Protein AF-A0A0K6HBE8-F1 (afdb_monomer_lite)

Foldseek 3Di:
DPPPVVVVCVVVVVCLVPPFQFEDEAPADCLVCLLSCQSLLVVDLFAAEEEQDDPVVLVSNVVSVRDNVRYHYYYDPDQVRQLVVLLVVLQVLRHQEYEGAHADDDPVSNVSSGVSRNVSRHRYYYYPCNPDPDDPD

Sequence (137 aa):
MRNEYFNVMNELGFDVWSATPALESNCQHIESLLPRLQALSMRTHQWITVIGARREVIEQLVAAGISRTRIRWVHGRNQDEREWATEQALLAGTSSIVLSWLGELSPRMQQRLKMASKVSQTHSFVLNDLPSPTPLH

Secondary structure (DSSP, 8-state):
--SHHHHHHHHHHHHHHH--S-EEEEE--STTTHHHHHHHHTS-SSEEEEES--HHHHHHHHHTT--GGGEEEE--SSHHHHHHHHHHHHHT--EEEEEEE-SSPPHHHHHHHHHHHHHHT-EEEEE--PPPS----

Radius of gyration: 15.5 Å; chains: 1; bounding box: 29×42×52 Å

pLDDT: mean 83.72, std 20.02, range [35.78, 98.44]

Structure (mmCIF, N/CA/C/O backbone):
data_AF-A0A0K6HBE8-F1
#
_entry.id   AF-A0A0K6HBE8-F1
#
loop_
_atom_site.group_PDB
_atom_site.id
_atom_site.type_symbol
_atom_site.label_atom_id
_atom_site.label_alt_id
_atom_site.label_comp_id
_atom_site.label_asym_id
_atom_site.label_entity_id
_atom_site.label_seq_id
_atom_site.pdbx_PDB_ins_code
_atom_site.Cartn_x
_atom_site.Cartn_y
_atom_site.Cartn_z
_atom_site.occupancy
_atom_site.B_iso_or_equiv
_atom_site.auth_seq_id
_atom_site.auth_comp_id
_atom_site.auth_asym_id
_atom_site.auth_atom_id
_atom_site.pdbx_PDB_model_num
ATOM 1 N N . MET A 1 1 ? 11.384 -2.169 37.784 1.00 43.75 1 MET A N 1
ATOM 2 C CA . MET A 1 1 ? 11.431 -2.561 36.356 1.00 43.75 1 MET A CA 1
ATOM 3 C C . MET A 1 1 ? 10.055 -2.387 35.691 1.00 43.75 1 MET A C 1
ATOM 5 O O . MET A 1 1 ? 9.449 -3.360 35.267 1.00 43.75 1 MET A O 1
ATOM 9 N N . ARG A 1 2 ? 9.511 -1.158 35.646 1.00 42.47 2 ARG A N 1
ATOM 10 C CA . ARG A 1 2 ? 8.209 -0.834 35.009 1.00 42.47 2 ARG A CA 1
ATOM 11 C C . ARG A 1 2 ? 8.235 0.453 34.164 1.00 42.47 2 ARG A C 1
ATOM 13 O O . ARG A 1 2 ? 7.190 0.873 33.691 1.00 42.47 2 ARG A O 1
ATOM 20 N N . ASN A 1 3 ? 9.409 1.055 33.955 1.00 39.06 3 ASN A N 1
ATOM 21 C CA . ASN A 1 3 ? 9.532 2.368 33.307 1.00 39.06 3 ASN A CA 1
ATOM 22 C C . ASN A 1 3 ? 10.134 2.344 31.895 1.00 39.06 3 ASN A C 1
ATOM 24 O O . ASN A 1 3 ? 10.126 3.373 31.234 1.00 39.06 3 ASN A O 1
ATOM 28 N N . GLU A 1 4 ? 10.621 1.202 31.404 1.00 37.72 4 GLU A N 1
ATOM 29 C CA . GLU A 1 4 ? 11.268 1.144 30.080 1.00 37.72 4 GLU A CA 1
ATOM 30 C C . GLU A 1 4 ? 10.276 0.843 28.945 1.00 37.72 4 GLU A C 1
ATOM 32 O O . GLU A 1 4 ? 10.448 1.330 27.833 1.00 37.72 4 GLU A O 1
ATOM 37 N N . TYR A 1 5 ? 9.162 0.160 29.234 1.00 39.84 5 TYR A N 1
ATOM 38 C CA . TYR A 1 5 ? 8.119 -0.126 28.237 1.00 39.84 5 TYR A CA 1
ATOM 39 C C . TYR A 1 5 ? 7.274 1.100 27.857 1.00 39.84 5 TYR A C 1
ATOM 41 O O . TYR A 1 5 ? 6.738 1.159 26.753 1.00 39.84 5 TYR A O 1
ATOM 49 N N . PHE A 1 6 ? 7.166 2.091 28.747 1.00 35.78 6 PHE A N 1
ATOM 50 C CA . PHE A 1 6 ? 6.404 3.314 28.477 1.00 35.78 6 PHE A CA 1
ATOM 51 C C . PHE A 1 6 ? 7.157 4.294 27.567 1.00 35.78 6 PHE A C 1
ATOM 53 O O . PHE A 1 6 ? 6.518 5.035 26.829 1.00 35.78 6 PHE A O 1
ATOM 60 N N . ASN A 1 7 ? 8.495 4.273 27.566 1.00 37.16 7 ASN A N 1
ATOM 6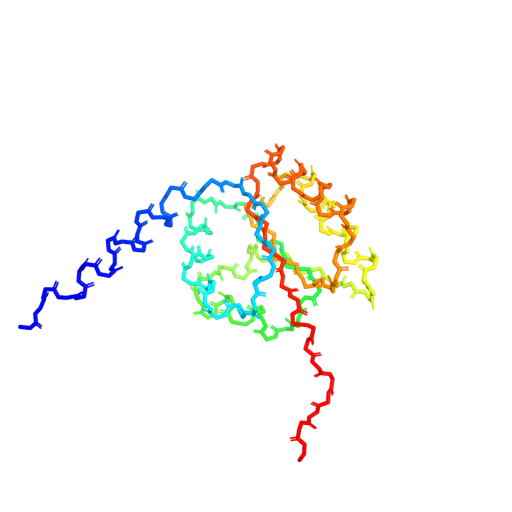1 C CA . ASN A 1 7 ? 9.292 5.187 26.740 1.00 37.16 7 ASN A CA 1
ATOM 62 C C . ASN A 1 7 ? 9.403 4.732 25.279 1.00 37.16 7 ASN A C 1
ATOM 64 O O . ASN A 1 7 ? 9.281 5.564 24.384 1.00 37.16 7 ASN A O 1
ATOM 68 N N . VAL A 1 8 ? 9.513 3.424 25.013 1.00 43.53 8 VAL A N 1
ATOM 69 C CA . VAL A 1 8 ? 9.531 2.902 23.629 1.00 43.53 8 VAL A CA 1
ATOM 70 C C . VAL A 1 8 ? 8.194 3.153 22.916 1.00 43.53 8 VAL A C 1
ATOM 72 O O . VAL A 1 8 ? 8.164 3.456 21.725 1.00 43.53 8 VAL A O 1
ATOM 75 N N . MET A 1 9 ? 7.081 3.112 23.656 1.00 39.00 9 MET A N 1
ATOM 76 C CA . MET A 1 9 ? 5.751 3.462 23.139 1.00 39.00 9 MET A CA 1
ATOM 77 C C . MET A 1 9 ? 5.574 4.964 22.879 1.00 39.00 9 MET A C 1
ATOM 79 O O . MET A 1 9 ? 4.688 5.339 22.115 1.00 39.00 9 MET A O 1
ATOM 83 N N . ASN A 1 10 ? 6.400 5.824 23.481 1.00 41.88 10 ASN A N 1
ATOM 84 C CA . ASN A 1 10 ? 6.276 7.273 23.341 1.00 41.88 10 ASN A CA 1
ATOM 85 C C . ASN A 1 10 ? 7.104 7.810 22.159 1.00 41.88 10 ASN A C 1
ATOM 87 O O . ASN A 1 10 ? 6.612 8.655 21.414 1.00 41.88 10 ASN A O 1
ATOM 91 N N . GLU A 1 11 ? 8.305 7.266 21.923 1.00 36.72 11 GLU A N 1
ATOM 92 C CA . GLU A 1 11 ? 9.129 7.636 20.758 1.00 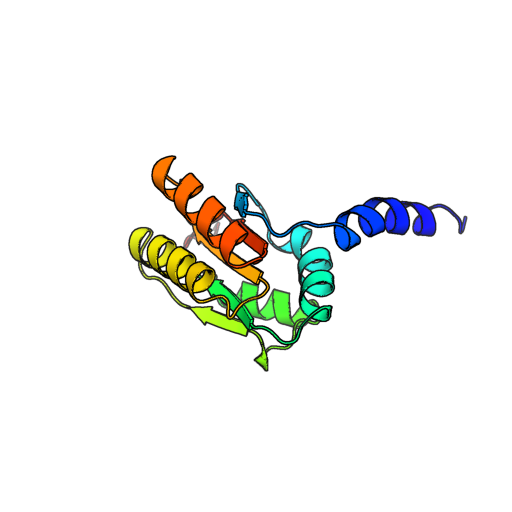36.72 11 GLU A CA 1
ATOM 93 C C . GLU A 1 11 ? 8.574 7.070 19.441 1.00 36.72 11 GLU A C 1
ATOM 95 O O . GLU A 1 11 ? 8.468 7.803 18.461 1.00 36.72 11 GLU A O 1
ATOM 100 N N . LEU A 1 12 ? 8.108 5.812 19.421 1.00 45.00 12 LEU A N 1
ATOM 101 C CA . LEU A 1 12 ? 7.386 5.260 18.261 1.00 45.00 12 LEU A CA 1
ATOM 102 C C . LEU A 1 12 ? 5.964 5.822 18.142 1.00 45.00 12 LEU A C 1
ATOM 104 O O . LEU A 1 12 ? 5.424 5.931 17.043 1.00 45.00 12 LEU A O 1
ATOM 108 N N . GLY A 1 13 ? 5.348 6.184 19.270 1.00 42.91 13 GLY A N 1
ATOM 109 C CA . GLY A 1 13 ? 4.018 6.774 19.304 1.00 42.91 13 GLY A CA 1
ATOM 110 C C . GLY A 1 13 ? 3.985 8.092 18.542 1.00 42.91 13 GLY A C 1
ATOM 111 O O . GLY A 1 13 ? 3.174 8.243 17.631 1.00 42.91 13 GLY A O 1
ATOM 112 N N . PHE A 1 14 ? 4.875 9.032 18.865 1.00 41.94 14 PHE A N 1
ATOM 113 C CA . PHE A 1 14 ? 4.844 10.377 18.286 1.00 41.94 14 PHE A CA 1
ATOM 114 C C . PHE A 1 14 ? 4.964 10.382 16.750 1.00 41.94 14 PHE A C 1
ATOM 116 O O . PHE A 1 14 ? 4.183 11.067 16.088 1.00 41.94 14 PHE A O 1
ATOM 123 N N . ASP A 1 15 ? 5.852 9.562 16.178 1.00 51.44 15 ASP A N 1
ATOM 124 C CA . ASP A 1 15 ? 6.022 9.432 14.720 1.00 51.44 15 ASP A CA 1
ATOM 125 C C . ASP A 1 15 ? 4.847 8.715 14.039 1.00 51.44 15 ASP A C 1
ATOM 127 O O . ASP A 1 15 ? 4.439 9.055 12.925 1.00 51.44 15 ASP A O 1
ATOM 131 N N . VAL A 1 16 ? 4.230 7.747 14.723 1.00 51.06 16 VAL A N 1
ATOM 132 C CA . VAL A 1 16 ? 2.999 7.118 14.236 1.00 51.06 16 VAL A CA 1
ATOM 133 C C . VAL A 1 16 ? 1.868 8.145 14.203 1.00 51.06 16 VAL A C 1
ATOM 135 O O . VAL A 1 16 ? 1.142 8.196 13.209 1.00 51.06 16 VAL A O 1
ATOM 138 N N . TRP A 1 17 ? 1.714 8.987 15.234 1.00 45.75 17 TRP A N 1
ATOM 139 C CA . TRP A 1 17 ? 0.673 10.024 15.324 1.00 45.75 17 TRP A CA 1
ATOM 140 C C . TRP A 1 17 ? 0.858 11.166 14.313 1.00 45.75 17 TRP A C 1
ATOM 142 O O . TRP A 1 17 ? -0.135 11.590 13.719 1.00 45.75 17 TRP A O 1
ATOM 152 N N . SER A 1 18 ? 2.097 11.583 14.041 1.00 52.41 18 SER A N 1
ATOM 153 C CA . SER A 1 18 ? 2.436 12.697 13.140 1.00 52.41 18 SER A CA 1
ATOM 154 C C . SER A 1 18 ? 2.621 12.313 11.665 1.00 52.41 18 SER A C 1
ATOM 156 O O . SER A 1 18 ? 2.785 13.209 10.832 1.00 52.41 18 SER A O 1
ATOM 158 N N . ALA A 1 19 ? 2.596 11.013 11.333 1.00 65.44 19 ALA A N 1
ATOM 159 C CA . ALA A 1 19 ? 2.882 10.519 9.990 1.00 65.44 19 ALA A CA 1
ATOM 160 C C . ALA A 1 19 ? 2.091 11.294 8.925 1.00 65.44 19 ALA A C 1
ATOM 162 O O . ALA A 1 19 ? 0.873 11.164 8.799 1.00 65.44 19 ALA A O 1
ATOM 163 N N . THR A 1 20 ? 2.806 12.100 8.145 1.00 78.12 20 THR A N 1
ATOM 164 C CA . THR A 1 20 ? 2.237 12.794 6.991 1.00 78.12 20 THR A CA 1
ATOM 165 C C . THR A 1 20 ? 2.029 11.773 5.873 1.00 78.12 20 THR A C 1
ATOM 167 O O . THR A 1 20 ? 2.916 10.941 5.656 1.00 78.12 20 THR A O 1
ATOM 170 N N . PRO A 1 21 ? 0.895 11.800 5.150 1.00 83.44 21 PRO A N 1
ATOM 171 C CA . PRO A 1 21 ? 0.710 10.960 3.977 1.00 83.44 21 PRO A CA 1
ATOM 172 C C . PRO A 1 21 ? 1.848 11.157 2.975 1.00 83.44 21 PRO A C 1
ATOM 174 O O . PRO A 1 21 ? 2.111 12.270 2.512 1.00 83.44 21 PRO A O 1
ATOM 177 N N . ALA A 1 22 ? 2.547 10.070 2.674 1.00 87.69 22 ALA A N 1
ATOM 178 C CA . ALA A 1 22 ? 3.707 10.067 1.803 1.00 87.69 22 ALA A CA 1
ATOM 179 C C . ALA A 1 22 ? 3.885 8.696 1.143 1.00 87.69 22 ALA A C 1
ATOM 181 O O . ALA A 1 22 ? 3.293 7.697 1.563 1.00 87.69 22 ALA A O 1
ATOM 182 N N . LEU A 1 23 ? 4.732 8.679 0.113 1.00 87.00 23 LEU A N 1
ATOM 183 C CA . LEU A 1 23 ? 5.277 7.461 -0.467 1.00 87.00 23 LEU A CA 1
ATOM 184 C C . LEU A 1 23 ? 6.511 7.029 0.323 1.00 87.00 23 LEU A C 1
ATOM 186 O O . LEU A 1 23 ? 7.496 7.766 0.387 1.00 87.00 23 LEU A O 1
ATOM 190 N N . GLU A 1 24 ? 6.464 5.813 0.843 1.00 87.81 24 GLU A N 1
ATOM 191 C CA . GLU A 1 24 ? 7.579 5.117 1.464 1.00 87.81 24 GLU A CA 1
ATOM 192 C C . GLU A 1 24 ? 7.962 3.932 0.580 1.00 87.81 24 GLU A C 1
ATOM 194 O O . GLU A 1 24 ? 7.181 3.000 0.382 1.00 87.81 24 GLU A O 1
ATOM 199 N N . SER A 1 25 ? 9.163 4.003 0.009 1.00 78.25 25 SER A N 1
ATOM 200 C CA . SER A 1 25 ? 9.736 2.957 -0.839 1.00 78.25 25 SER A CA 1
ATOM 201 C C . SER A 1 25 ? 10.814 2.190 -0.076 1.00 78.25 25 SER A C 1
ATOM 203 O O . SER A 1 25 ? 11.426 2.738 0.840 1.00 78.25 25 SER A O 1
ATOM 205 N N . ASN A 1 26 ? 11.102 0.957 -0.503 1.00 71.94 26 ASN A N 1
ATOM 206 C CA . ASN A 1 26 ? 12.094 0.058 0.109 1.00 71.94 26 ASN A CA 1
ATOM 207 C C . ASN A 1 26 ? 11.682 -0.506 1.475 1.00 71.94 26 ASN A C 1
ATOM 209 O O . ASN A 1 26 ? 12.528 -0.834 2.309 1.00 71.94 26 ASN A O 1
ATOM 213 N N . CYS A 1 27 ? 10.381 -0.669 1.699 1.00 72.19 27 CYS A N 1
ATOM 214 C CA . CYS A 1 27 ? 9.899 -1.460 2.818 1.00 72.19 27 CYS A CA 1
ATOM 215 C C . CYS A 1 27 ? 10.248 -2.935 2.564 1.00 72.19 27 CYS A C 1
ATOM 217 O O . CYS A 1 27 ? 9.794 -3.526 1.585 1.00 72.19 27 CYS A O 1
ATOM 219 N N . GLN A 1 28 ? 11.088 -3.522 3.417 1.00 70.38 28 GLN A N 1
ATOM 220 C CA . GLN A 1 28 ? 11.558 -4.898 3.216 1.00 70.38 28 GLN A CA 1
ATOM 221 C C . GLN A 1 28 ? 10.522 -5.930 3.666 1.00 70.38 28 GLN A C 1
ATOM 223 O O . GLN A 1 28 ? 10.229 -6.864 2.933 1.00 70.38 28 GLN A O 1
ATOM 228 N N . HIS A 1 29 ? 9.941 -5.728 4.849 1.00 83.69 29 HIS A N 1
ATOM 229 C CA . HIS A 1 29 ? 9.060 -6.696 5.496 1.00 83.69 29 HIS A CA 1
ATOM 230 C C . HIS A 1 29 ? 7.785 -6.005 5.963 1.00 83.69 29 HIS A C 1
ATOM 232 O O . HIS A 1 29 ? 7.833 -4.903 6.512 1.00 83.69 29 HIS A O 1
ATOM 238 N N . ILE A 1 30 ? 6.637 -6.640 5.745 1.00 89.38 30 ILE A N 1
ATOM 239 C CA . ILE A 1 30 ? 5.349 -6.081 6.160 1.00 89.38 30 ILE A CA 1
ATOM 240 C C . ILE A 1 30 ? 5.161 -6.169 7.676 1.00 89.38 30 ILE A C 1
ATOM 242 O O . ILE A 1 30 ? 4.509 -5.309 8.260 1.00 89.38 30 ILE A O 1
ATOM 246 N N . GLU A 1 31 ? 5.772 -7.159 8.326 1.00 89.88 31 GLU A N 1
ATOM 247 C CA . GLU A 1 31 ? 5.658 -7.422 9.759 1.00 89.88 31 GLU A CA 1
ATOM 248 C C . GLU A 1 31 ? 6.061 -6.202 10.595 1.00 89.88 31 GLU A C 1
ATOM 250 O O . GLU A 1 31 ? 5.384 -5.869 11.568 1.00 89.88 31 GLU A O 1
ATOM 255 N N . SER A 1 32 ? 7.109 -5.481 10.179 1.00 87.75 32 SER A N 1
ATOM 256 C CA . SER A 1 32 ? 7.553 -4.254 10.854 1.00 87.75 32 SER A CA 1
ATOM 257 C C . SER A 1 32 ? 6.589 -3.080 10.658 1.00 87.75 32 SER A C 1
ATOM 259 O O . SER A 1 32 ? 6.557 -2.163 11.478 1.00 87.75 32 SER A O 1
ATOM 261 N N . LEU A 1 33 ? 5.771 -3.112 9.604 1.00 91.12 33 LEU A N 1
ATOM 262 C CA . LEU A 1 33 ? 4.768 -2.093 9.316 1.00 91.12 33 LEU A CA 1
ATOM 263 C C . LEU A 1 33 ? 3.437 -2.363 10.025 1.00 91.12 33 LEU A C 1
ATOM 265 O O . LEU A 1 33 ? 2.689 -1.412 10.247 1.00 91.12 33 LEU A O 1
ATOM 269 N N . LEU A 1 34 ? 3.122 -3.610 10.400 1.00 92.94 34 LEU A N 1
ATOM 270 C CA . LEU A 1 34 ? 1.798 -3.995 10.915 1.00 92.94 34 LEU A CA 1
ATOM 271 C C . LEU A 1 34 ? 1.271 -3.089 12.047 1.00 92.94 34 LEU A C 1
ATOM 273 O O . LEU A 1 34 ? 0.131 -2.631 11.917 1.00 92.94 34 LEU A O 1
ATOM 277 N N . PRO A 1 35 ? 2.047 -2.740 13.098 1.00 91.69 35 PRO A N 1
ATOM 278 C CA . PRO A 1 35 ? 1.551 -1.852 14.154 1.00 91.69 35 PRO A CA 1
ATOM 279 C C . PRO A 1 35 ? 1.184 -0.457 13.627 1.00 91.69 35 PRO A C 1
ATOM 281 O O . PRO A 1 35 ? 0.166 0.126 14.005 1.00 91.69 35 PRO A O 1
ATOM 284 N N . ARG A 1 36 ? 1.983 0.071 12.693 1.00 92.00 36 ARG A N 1
ATOM 285 C CA . ARG A 1 36 ? 1.742 1.376 12.069 1.00 92.00 36 ARG A CA 1
ATOM 286 C C . ARG A 1 36 ? 0.536 1.333 11.135 1.00 92.00 36 ARG A C 1
ATOM 288 O O . ARG A 1 36 ? -0.291 2.241 11.170 1.00 92.00 36 ARG A O 1
ATOM 295 N N . LEU A 1 37 ? 0.394 0.273 10.341 1.00 94.31 37 LEU A N 1
ATOM 296 C CA . LEU A 1 37 ? -0.758 0.067 9.461 1.00 94.31 37 LEU A CA 1
ATOM 297 C C . LEU A 1 37 ? -2.056 -0.054 10.259 1.00 94.31 37 LEU A C 1
ATOM 299 O O . LEU A 1 37 ? -3.053 0.568 9.892 1.00 94.31 37 LEU A O 1
ATOM 303 N N . GLN A 1 38 ? -2.036 -0.786 11.376 1.00 94.94 38 GLN A N 1
ATOM 304 C CA . GLN A 1 38 ? -3.164 -0.861 12.298 1.00 94.94 38 GLN A CA 1
ATOM 305 C C . GLN A 1 38 ? -3.534 0.542 12.803 1.00 94.94 38 GLN A C 1
ATOM 307 O O . GLN A 1 38 ? -4.675 0.968 12.610 1.00 94.94 38 GLN A O 1
ATOM 312 N N . ALA A 1 39 ? -2.578 1.282 13.372 1.00 93.06 39 ALA A N 1
ATOM 313 C CA . ALA A 1 39 ? -2.817 2.612 13.930 1.00 93.06 39 ALA A CA 1
ATOM 314 C C . ALA A 1 39 ? -3.357 3.611 12.889 1.00 93.06 39 ALA A C 1
ATOM 316 O O . ALA A 1 39 ? -4.309 4.343 13.165 1.00 93.06 39 ALA A O 1
ATOM 317 N N . LEU A 1 40 ? -2.796 3.623 11.675 1.00 92.69 40 LEU A N 1
ATOM 318 C CA . LEU A 1 40 ? -3.284 4.457 10.571 1.00 92.69 40 LEU A CA 1
ATOM 319 C C . LEU A 1 40 ? -4.698 4.044 10.132 1.00 92.69 40 LEU A C 1
ATOM 321 O O . LEU A 1 40 ? -5.556 4.900 9.918 1.00 92.69 40 LEU A O 1
ATOM 325 N N . SER A 1 41 ? -4.977 2.739 10.061 1.00 93.44 41 SER A N 1
ATOM 326 C CA . SER A 1 41 ? -6.283 2.219 9.638 1.00 93.44 41 SER A CA 1
ATOM 327 C C . SER A 1 41 ? -7.432 2.527 10.596 1.00 93.44 41 SER A C 1
ATOM 329 O O . SER A 1 41 ? -8.591 2.408 10.201 1.00 93.44 41 SER A O 1
ATOM 331 N N . MET A 1 42 ? -7.133 2.867 11.852 1.00 92.31 42 MET A N 1
ATOM 332 C CA . MET A 1 42 ? -8.134 3.215 12.863 1.00 92.31 42 MET A CA 1
ATOM 333 C C . MET A 1 42 ? -8.597 4.672 12.765 1.00 92.31 42 MET A C 1
ATOM 335 O O . MET A 1 42 ? -9.624 5.017 13.339 1.00 92.31 42 MET A O 1
ATOM 339 N N . ARG A 1 43 ? -7.878 5.530 12.029 1.00 90.81 43 ARG A N 1
ATOM 340 C CA . ARG A 1 43 ? -8.200 6.966 11.909 1.00 90.81 43 ARG A CA 1
ATOM 341 C C . ARG A 1 43 ? -9.365 7.260 10.977 1.00 90.81 43 ARG A C 1
ATOM 343 O O . ARG A 1 43 ? -9.877 8.373 10.957 1.00 90.81 43 ARG A O 1
ATOM 350 N N . THR A 1 44 ? -9.728 6.297 10.142 1.00 91.81 44 THR A N 1
ATOM 351 C CA . THR A 1 44 ? -10.661 6.498 9.040 1.00 91.81 44 THR A CA 1
ATOM 352 C C . THR A 1 44 ? -11.290 5.177 8.626 1.00 91.81 44 THR A C 1
ATOM 354 O O . THR A 1 44 ? -10.725 4.102 8.822 1.00 91.81 44 THR A O 1
ATOM 357 N N . HIS A 1 45 ? -12.469 5.263 8.020 1.00 92.88 45 HIS A N 1
ATOM 358 C CA . HIS A 1 45 ? -13.179 4.120 7.449 1.00 92.88 45 HIS A CA 1
ATOM 359 C C . HIS A 1 45 ? -12.865 3.894 5.963 1.00 92.88 45 HIS A C 1
ATOM 361 O O . HIS A 1 45 ? -13.461 3.012 5.348 1.00 92.88 45 HIS A O 1
ATOM 367 N N . GLN A 1 46 ? -11.946 4.674 5.385 1.00 95.25 46 GLN A N 1
ATOM 368 C CA . GLN A 1 46 ? -11.484 4.491 4.009 1.00 95.25 46 GLN A CA 1
ATOM 369 C C . GLN A 1 46 ? -10.825 3.122 3.790 1.00 95.25 46 GLN A C 1
ATOM 371 O O . GLN A 1 46 ? -10.400 2.440 4.727 1.00 95.25 46 GLN A O 1
ATOM 376 N N . TRP A 1 47 ? -10.734 2.733 2.518 1.00 97.94 47 TRP A N 1
ATOM 377 C CA . TRP A 1 47 ? -10.146 1.461 2.119 1.00 97.94 47 TRP A CA 1
ATOM 378 C C . TRP A 1 47 ? -8.658 1.379 2.463 1.00 97.94 47 TRP A C 1
ATOM 380 O O . TRP A 1 47 ? -7.916 2.359 2.372 1.00 97.94 47 TRP A O 1
ATOM 390 N N . ILE A 1 48 ? -8.215 0.162 2.763 1.00 98.00 48 ILE A N 1
ATOM 391 C CA . ILE A 1 48 ? -6.816 -0.242 2.655 1.00 98.00 48 ILE A CA 1
ATOM 392 C C . ILE A 1 48 ? -6.711 -1.055 1.376 1.00 98.00 48 ILE A C 1
ATOM 394 O O . ILE A 1 48 ? -7.265 -2.153 1.280 1.00 98.00 48 ILE A O 1
ATOM 398 N N . THR A 1 49 ? -6.043 -0.497 0.373 1.00 98.44 49 THR A N 1
ATOM 399 C CA . THR A 1 49 ? -5.870 -1.185 -0.906 1.00 98.44 49 THR A CA 1
ATOM 400 C C . THR A 1 49 ? -4.542 -1.919 -0.911 1.00 98.44 49 THR A C 1
ATOM 402 O O . THR A 1 49 ? -3.503 -1.328 -0.637 1.00 98.44 49 THR A O 1
ATOM 405 N N . VAL A 1 50 ? -4.583 -3.209 -1.218 1.00 97.94 50 VAL A N 1
ATOM 406 C CA . VAL A 1 50 ? -3.425 -4.101 -1.240 1.00 97.94 50 VAL A CA 1
ATOM 407 C C . VAL A 1 50 ? -3.243 -4.607 -2.662 1.00 97.94 50 VAL A C 1
ATOM 409 O O . VAL A 1 50 ? -4.167 -5.194 -3.220 1.00 97.94 50 VAL A O 1
ATOM 412 N N . ILE A 1 51 ? -2.075 -4.376 -3.253 1.00 97.56 51 ILE A N 1
ATOM 413 C CA . ILE A 1 51 ? -1.823 -4.586 -4.682 1.00 97.56 51 ILE A CA 1
ATOM 414 C C . ILE A 1 51 ? -0.652 -5.542 -4.851 1.00 97.56 51 ILE A C 1
ATOM 416 O O . ILE A 1 51 ? 0.450 -5.284 -4.370 1.00 97.56 51 ILE A O 1
ATOM 420 N N . GLY A 1 52 ? -0.892 -6.661 -5.534 1.00 94.56 52 GLY A N 1
ATOM 421 C CA . GLY A 1 52 ? 0.155 -7.633 -5.867 1.00 94.56 52 GLY A CA 1
ATOM 422 C C . GLY A 1 52 ? 0.651 -8.500 -4.706 1.00 94.56 52 GLY A C 1
ATOM 423 O O . GLY A 1 52 ? 1.525 -9.335 -4.921 1.00 94.56 52 GLY A O 1
ATOM 424 N N . ALA A 1 53 ? 0.098 -8.336 -3.503 1.00 93.25 53 ALA A N 1
ATOM 425 C CA . ALA A 1 53 ? 0.404 -9.195 -2.364 1.00 93.25 53 ALA A CA 1
ATOM 426 C C . ALA A 1 53 ? -0.172 -10.605 -2.542 1.00 93.25 53 ALA A C 1
ATOM 428 O O . ALA A 1 53 ? -1.179 -10.790 -3.235 1.00 93.25 53 ALA A O 1
ATOM 429 N N . ARG A 1 54 ? 0.407 -11.584 -1.839 1.00 90.19 54 ARG A N 1
ATOM 430 C CA . ARG A 1 54 ? -0.210 -12.905 -1.670 1.00 90.19 54 ARG A CA 1
ATOM 431 C C . ARG A 1 54 ? -1.308 -12.889 -0.604 1.00 90.19 54 ARG A C 1
ATOM 433 O O . ARG A 1 54 ? -1.480 -11.921 0.135 1.00 90.19 54 ARG A O 1
ATOM 440 N N . ARG A 1 55 ? -2.042 -13.998 -0.508 1.00 92.94 55 ARG A N 1
ATOM 441 C CA . ARG A 1 55 ? -3.133 -14.174 0.454 1.00 92.94 55 ARG A CA 1
ATOM 442 C C . ARG A 1 55 ? -2.657 -14.081 1.909 1.00 92.94 55 ARG A C 1
ATOM 444 O O . ARG A 1 55 ? -3.384 -13.529 2.729 1.00 92.94 55 ARG A O 1
ATOM 451 N N . GLU A 1 56 ? -1.460 -14.572 2.218 1.00 93.69 56 GLU A N 1
ATOM 452 C CA . GLU A 1 56 ? -0.905 -14.605 3.579 1.00 93.69 56 GLU A CA 1
ATOM 453 C C . GLU A 1 56 ? -0.735 -13.192 4.144 1.00 93.69 56 GLU A C 1
ATOM 455 O O . GLU A 1 56 ? -1.017 -12.955 5.312 1.00 93.69 56 GLU A O 1
ATOM 460 N N . VAL A 1 57 ? -0.388 -12.218 3.299 1.00 94.00 57 VAL A N 1
ATOM 461 C CA . VAL A 1 57 ? -0.342 -10.800 3.682 1.00 94.00 57 VAL A CA 1
ATOM 462 C C . VAL A 1 57 ? -1.714 -10.306 4.141 1.00 94.00 57 VAL A C 1
ATOM 464 O O . VAL A 1 57 ? -1.828 -9.596 5.136 1.00 94.00 57 VAL A O 1
ATOM 467 N N . ILE A 1 58 ? -2.783 -10.690 3.441 1.00 95.88 58 ILE A N 1
ATOM 468 C CA . ILE A 1 58 ? -4.146 -10.308 3.829 1.00 95.88 58 ILE A CA 1
ATOM 469 C C . ILE A 1 58 ? -4.504 -10.927 5.181 1.00 95.88 58 ILE A C 1
ATOM 471 O O . ILE A 1 58 ? -5.147 -10.286 6.010 1.00 95.88 58 ILE A O 1
ATOM 475 N N . GLU A 1 59 ? -4.087 -12.170 5.416 1.00 96.38 59 GLU A N 1
ATOM 476 C CA . GLU A 1 59 ? -4.274 -12.852 6.697 1.00 96.38 59 GLU A CA 1
ATOM 477 C C . GLU A 1 59 ? -3.478 -12.179 7.823 1.00 96.38 59 GLU A C 1
ATOM 479 O O . GLU A 1 59 ? -4.048 -11.949 8.886 1.00 96.38 59 GLU A O 1
ATOM 484 N N . GLN A 1 60 ? -2.232 -11.763 7.576 1.00 96.00 60 GLN A N 1
ATOM 485 C CA . GLN A 1 60 ? -1.416 -10.996 8.523 1.00 96.00 60 GLN A CA 1
ATOM 486 C C . GLN A 1 60 ? -2.048 -9.642 8.875 1.00 96.00 60 GLN A C 1
ATOM 488 O O . GLN A 1 60 ? -2.118 -9.290 10.050 1.00 96.00 60 GLN A O 1
ATOM 493 N N . LEU A 1 61 ? -2.565 -8.899 7.888 1.00 96.62 61 LEU A N 1
ATOM 494 C CA . LEU A 1 61 ? -3.269 -7.633 8.136 1.00 96.62 61 LEU A CA 1
ATOM 495 C C . LEU A 1 61 ? -4.496 -7.853 9.030 1.00 96.62 61 LEU A C 1
ATOM 497 O O . LEU A 1 61 ? -4.711 -7.116 9.992 1.00 96.62 61 LEU A O 1
ATOM 501 N N . VAL A 1 62 ? -5.282 -8.894 8.747 1.00 97.81 62 VAL A N 1
ATOM 502 C CA . VAL A 1 62 ? -6.453 -9.245 9.562 1.00 97.81 62 VAL A CA 1
ATOM 503 C C . VAL A 1 62 ? -6.045 -9.670 10.972 1.00 97.81 62 VAL A C 1
ATOM 505 O O . VAL A 1 62 ? -6.663 -9.223 11.936 1.00 97.81 62 VAL A O 1
ATOM 508 N N . ALA A 1 63 ? -4.988 -10.472 11.111 1.00 97.06 63 ALA A N 1
ATOM 509 C CA . ALA A 1 63 ? -4.442 -10.874 12.406 1.00 97.06 63 ALA A CA 1
ATOM 510 C C . ALA A 1 63 ? -3.916 -9.676 13.218 1.00 97.06 63 ALA A C 1
ATOM 512 O O . ALA A 1 63 ? -4.042 -9.664 14.440 1.00 97.06 63 ALA A O 1
ATOM 513 N N . ALA A 1 64 ? -3.412 -8.636 12.548 1.00 94.88 64 ALA A N 1
ATOM 514 C CA . ALA A 1 64 ? -3.011 -7.368 13.159 1.00 94.88 64 ALA A CA 1
ATOM 515 C C . ALA A 1 64 ? -4.198 -6.458 13.548 1.00 94.88 64 ALA A C 1
ATOM 517 O O . ALA A 1 64 ? -3.992 -5.344 14.026 1.00 94.88 64 ALA A O 1
ATOM 518 N N . GLY A 1 65 ? -5.446 -6.902 13.354 1.00 95.31 65 GLY A N 1
ATOM 519 C CA . GLY A 1 65 ? -6.651 -6.171 13.757 1.00 95.31 65 GLY A CA 1
ATOM 520 C C . GLY A 1 65 ? -7.230 -5.242 12.687 1.00 95.31 65 GLY A C 1
ATOM 521 O O . GLY A 1 65 ? -8.141 -4.462 12.975 1.00 95.31 65 GLY A O 1
ATOM 522 N N . ILE A 1 66 ? -6.752 -5.318 11.443 1.00 95.94 66 ILE A N 1
ATOM 523 C CA . ILE A 1 66 ? -7.353 -4.586 10.324 1.00 95.94 66 ILE A CA 1
ATOM 524 C C . ILE A 1 66 ? -8.621 -5.314 9.866 1.00 95.94 66 ILE A C 1
ATOM 526 O O . ILE A 1 66 ? -8.604 -6.501 9.542 1.00 95.94 66 ILE A O 1
ATOM 530 N N . SER A 1 67 ? -9.741 -4.589 9.783 1.00 95.56 67 SER A N 1
ATOM 531 C CA . SER A 1 67 ? -11.009 -5.181 9.346 1.00 95.56 67 SER A CA 1
ATOM 532 C C . SER A 1 67 ? -10.919 -5.704 7.913 1.00 95.56 67 SER A C 1
ATOM 534 O O . SER A 1 67 ? -10.712 -4.925 6.980 1.00 95.56 67 SER A O 1
ATOM 536 N N . ARG A 1 68 ? -11.192 -7.001 7.721 1.00 96.44 68 ARG A N 1
ATOM 537 C CA . ARG A 1 68 ? -11.230 -7.645 6.397 1.00 96.44 68 ARG A CA 1
ATOM 538 C C . ARG A 1 68 ? -12.172 -6.937 5.421 1.00 96.44 68 ARG A C 1
ATOM 540 O O . ARG A 1 68 ? -11.860 -6.842 4.242 1.00 96.44 68 ARG A O 1
ATOM 547 N N . THR A 1 69 ? -13.291 -6.401 5.905 1.00 96.69 69 THR A N 1
ATOM 548 C CA . THR A 1 69 ? -14.273 -5.679 5.077 1.00 96.69 69 THR A CA 1
ATOM 549 C C . THR A 1 69 ? -13.769 -4.335 4.553 1.00 96.69 69 THR A C 1
ATOM 551 O O . THR A 1 69 ? -14.395 -3.779 3.661 1.00 96.69 69 THR A O 1
ATOM 554 N N . ARG A 1 70 ? -12.651 -3.817 5.085 1.00 96.38 70 ARG A N 1
ATOM 555 C CA . ARG A 1 70 ? -11.980 -2.597 4.607 1.00 96.38 70 ARG A CA 1
ATOM 556 C C . ARG A 1 70 ? -10.747 -2.889 3.755 1.00 96.38 70 ARG A C 1
ATOM 558 O O . ARG A 1 70 ? -10.055 -1.954 3.357 1.00 96.38 70 ARG A O 1
ATOM 565 N N . ILE A 1 71 ? -10.451 -4.159 3.482 1.00 97.94 71 ILE A N 1
ATOM 566 C CA . ILE A 1 71 ? -9.322 -4.543 2.639 1.00 97.94 71 ILE A CA 1
ATOM 567 C C . ILE A 1 71 ? -9.826 -4.751 1.215 1.00 97.94 71 ILE A C 1
ATOM 569 O O . ILE A 1 71 ? -10.599 -5.667 0.940 1.00 97.94 71 ILE A O 1
ATOM 573 N N . ARG A 1 72 ? -9.343 -3.915 0.296 1.00 97.88 72 ARG A N 1
ATOM 574 C CA . ARG A 1 72 ? -9.504 -4.117 -1.144 1.00 97.88 72 ARG A CA 1
ATOM 575 C C . ARG A 1 72 ? -8.238 -4.772 -1.675 1.00 97.88 72 ARG A C 1
ATOM 577 O O . ARG A 1 72 ? -7.202 -4.122 -1.764 1.00 97.88 72 ARG A O 1
ATOM 584 N N . TRP A 1 73 ? -8.322 -6.048 -2.028 1.00 97.56 73 TRP A N 1
ATOM 585 C CA . TRP A 1 73 ? -7.193 -6.783 -2.591 1.00 97.56 73 TRP A CA 1
ATOM 586 C C . TRP A 1 73 ? -7.278 -6.809 -4.117 1.00 97.56 73 TRP A C 1
ATOM 588 O O . TRP A 1 73 ? -8.260 -7.284 -4.685 1.00 97.56 73 TRP A O 1
ATOM 598 N N . VAL A 1 74 ? -6.250 -6.275 -4.771 1.00 96.19 74 VAL A N 1
ATOM 599 C CA . VAL A 1 74 ? -6.110 -6.222 -6.225 1.00 96.19 74 VAL A CA 1
ATOM 600 C C . VAL A 1 74 ? -4.942 -7.113 -6.626 1.00 96.19 74 VAL A C 1
ATOM 602 O O . VAL A 1 74 ? -3.802 -6.923 -6.193 1.00 96.19 74 VAL A O 1
ATOM 605 N N . HIS A 1 75 ? -5.231 -8.101 -7.463 1.00 89.81 75 HIS A N 1
ATOM 606 C CA . HIS A 1 75 ? -4.198 -8.911 -8.089 1.00 89.81 75 HIS A CA 1
ATOM 607 C C . HIS A 1 75 ? -3.584 -8.152 -9.273 1.00 89.81 75 HIS A C 1
ATOM 609 O O . HIS A 1 75 ? -4.289 -7.421 -9.964 1.00 89.81 75 HIS A O 1
ATOM 615 N N . GLY A 1 76 ? -2.291 -8.345 -9.528 1.00 85.69 76 GLY A N 1
ATOM 616 C CA . GLY A 1 76 ? -1.624 -7.846 -10.730 1.00 85.69 76 GLY A CA 1
ATOM 617 C C . GLY A 1 76 ? -0.692 -8.919 -11.267 1.00 85.69 76 GLY A C 1
ATOM 618 O O . GLY A 1 76 ? 0.060 -9.516 -10.495 1.00 85.69 76 GLY A O 1
ATOM 619 N N . ARG A 1 77 ? -0.784 -9.198 -12.569 1.00 86.00 77 ARG A N 1
ATOM 620 C CA . ARG A 1 77 ? -0.101 -10.336 -13.203 1.00 86.00 77 ARG A CA 1
ATOM 621 C C . ARG A 1 77 ? 1.377 -10.064 -13.451 1.00 86.00 77 ARG A C 1
ATOM 623 O O . ARG A 1 77 ? 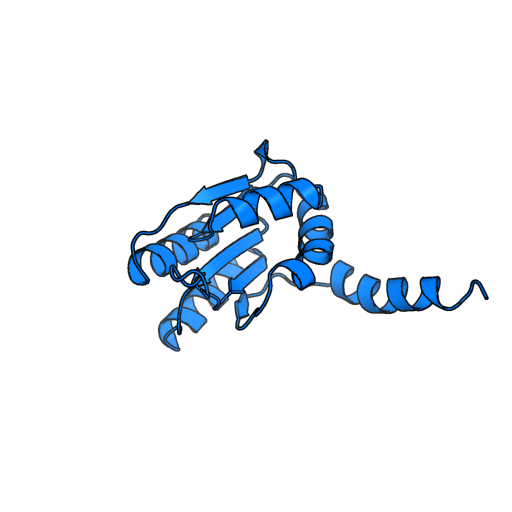2.171 -10.995 -13.527 1.00 86.00 77 ARG A O 1
ATOM 630 N N . ASN A 1 78 ? 1.737 -8.795 -13.608 1.00 92.38 78 ASN A N 1
ATOM 631 C CA . ASN A 1 78 ? 3.093 -8.344 -13.894 1.00 92.38 78 ASN A CA 1
ATOM 632 C C . ASN A 1 78 ? 3.370 -6.989 -13.222 1.00 92.38 78 ASN A C 1
ATOM 634 O O . ASN A 1 78 ? 2.505 -6.415 -12.557 1.00 92.38 78 ASN A O 1
ATOM 638 N N . GLN A 1 79 ? 4.601 -6.502 -13.373 1.00 93.69 79 GLN A N 1
ATOM 639 C CA . GLN A 1 79 ? 5.044 -5.236 -12.795 1.00 93.69 79 GLN A CA 1
ATOM 640 C C . GLN A 1 79 ? 4.197 -4.050 -13.273 1.00 93.69 79 GLN A C 1
ATOM 642 O O . GLN A 1 79 ? 3.672 -3.325 -12.432 1.00 93.69 79 GLN A O 1
ATOM 647 N N . ASP A 1 80 ? 4.008 -3.900 -14.584 1.00 95.06 80 ASP A N 1
ATOM 648 C CA . ASP A 1 80 ? 3.300 -2.763 -15.183 1.00 95.06 80 ASP A CA 1
ATOM 649 C C . ASP A 1 80 ? 1.844 -2.671 -14.710 1.00 95.06 80 ASP A C 1
ATOM 651 O O . ASP A 1 80 ? 1.360 -1.592 -14.365 1.00 95.06 80 ASP A O 1
ATOM 655 N N . GLU A 1 81 ? 1.146 -3.808 -14.630 1.00 96.25 81 GLU A N 1
ATOM 656 C CA . GLU A 1 81 ? -0.221 -3.874 -14.106 1.00 96.25 81 GLU A CA 1
ATOM 657 C C . GLU A 1 81 ? -0.284 -3.432 -12.642 1.00 96.25 81 GLU A C 1
ATOM 659 O O . GLU A 1 81 ? -1.221 -2.734 -12.250 1.00 96.25 81 GLU A O 1
ATOM 664 N N . ARG A 1 82 ? 0.706 -3.813 -11.825 1.00 96.94 82 ARG A N 1
ATOM 665 C CA . ARG A 1 82 ? 0.751 -3.409 -10.415 1.00 96.94 82 ARG A CA 1
ATOM 666 C C . ARG A 1 82 ? 1.095 -1.935 -10.265 1.00 96.94 82 ARG A C 1
ATOM 668 O O . ARG A 1 82 ? 0.417 -1.261 -9.502 1.00 96.94 82 ARG A O 1
ATOM 675 N N . GLU A 1 83 ? 2.073 -1.421 -11.010 1.00 96.88 83 GLU A N 1
ATOM 676 C CA . GLU A 1 83 ? 2.415 0.008 -11.007 1.00 96.88 83 GLU A CA 1
ATOM 677 C C . GLU A 1 83 ? 1.214 0.867 -11.421 1.00 96.88 83 GLU A C 1
ATOM 679 O O . GLU A 1 83 ? 0.881 1.844 -10.744 1.00 96.88 83 GLU A O 1
ATOM 684 N N . TRP A 1 84 ? 0.515 0.463 -12.486 1.00 96.81 84 TRP A N 1
ATOM 685 C CA . TRP A 1 84 ? -0.703 1.131 -12.932 1.00 96.81 84 TRP A CA 1
ATOM 686 C C . TRP A 1 84 ? -1.807 1.057 -11.874 1.00 96.81 84 TRP A C 1
ATOM 688 O O . TRP A 1 84 ? -2.382 2.086 -11.522 1.00 96.81 84 TRP A O 1
ATOM 698 N N . ALA A 1 85 ? -2.079 -0.125 -11.313 1.00 98.19 85 ALA A N 1
ATOM 699 C CA . ALA A 1 85 ? -3.091 -0.289 -10.272 1.00 98.19 85 ALA A CA 1
ATOM 700 C C . ALA A 1 85 ? -2.777 0.553 -9.024 1.00 98.19 85 ALA A C 1
ATOM 702 O O . ALA A 1 85 ? -3.693 1.135 -8.439 1.00 98.19 85 ALA A O 1
ATOM 703 N N . THR A 1 86 ? -1.503 0.656 -8.633 1.00 98.00 86 THR A N 1
ATOM 704 C CA . THR A 1 86 ? -1.054 1.505 -7.522 1.00 98.00 86 THR A CA 1
ATOM 705 C C . THR A 1 86 ? -1.342 2.965 -7.803 1.00 98.00 86 THR A C 1
ATOM 707 O O . THR A 1 86 ? -1.959 3.634 -6.974 1.00 98.00 86 THR A O 1
ATOM 710 N N . GLU A 1 87 ? -0.969 3.460 -8.980 1.00 97.88 87 GLU A N 1
ATOM 711 C CA . GLU A 1 87 ? -1.263 4.837 -9.363 1.00 97.88 87 GLU A CA 1
ATOM 712 C C . GLU A 1 87 ? -2.772 5.113 -9.369 1.00 97.88 87 GLU A C 1
ATOM 714 O O . GLU A 1 87 ? -3.213 6.111 -8.798 1.00 97.88 87 GLU A O 1
ATOM 719 N N . GLN A 1 88 ? -3.579 4.212 -9.940 1.00 97.81 88 GLN A N 1
ATOM 720 C CA . GLN A 1 88 ? -5.035 4.372 -9.960 1.00 97.81 88 GLN A CA 1
ATOM 721 C C . GLN A 1 88 ? -5.642 4.350 -8.553 1.00 97.81 88 GLN A C 1
ATOM 723 O O . GLN A 1 88 ? -6.531 5.147 -8.253 1.00 97.81 88 GLN A O 1
ATOM 728 N N . ALA A 1 89 ? -5.161 3.479 -7.663 1.00 98.00 89 ALA A N 1
ATOM 729 C CA . ALA A 1 89 ? -5.642 3.413 -6.286 1.00 98.00 89 ALA A CA 1
ATOM 730 C C . ALA A 1 89 ? -5.351 4.701 -5.500 1.00 98.00 89 ALA A C 1
ATOM 732 O O . ALA A 1 89 ? -6.187 5.112 -4.689 1.00 98.00 89 ALA A O 1
ATOM 733 N N . LEU A 1 90 ? -4.198 5.332 -5.752 1.00 97.62 90 LEU A N 1
ATOM 734 C CA . LEU A 1 90 ? -3.833 6.626 -5.174 1.00 97.62 90 LEU A CA 1
ATOM 735 C C . LEU A 1 90 ? -4.704 7.744 -5.755 1.00 97.62 90 LEU A C 1
ATOM 737 O O . LEU A 1 90 ? -5.383 8.441 -5.006 1.00 97.62 90 LEU A O 1
ATOM 741 N N . LEU A 1 91 ? -4.765 7.871 -7.084 1.00 96.62 91 LEU A N 1
ATOM 742 C CA . LEU A 1 91 ? -5.536 8.925 -7.756 1.00 96.62 91 LEU A CA 1
ATOM 743 C C . LEU A 1 91 ? -7.036 8.865 -7.447 1.00 96.62 91 LEU A C 1
ATOM 745 O O . LEU A 1 91 ? -7.690 9.904 -7.405 1.00 96.62 91 LEU A O 1
ATOM 749 N N . ALA A 1 92 ? -7.580 7.675 -7.187 1.00 96.00 92 ALA A N 1
ATOM 750 C CA . ALA A 1 92 ? -8.979 7.522 -6.810 1.00 96.00 92 ALA A CA 1
ATOM 751 C C . ALA A 1 92 ? -9.324 8.177 -5.459 1.00 96.00 92 ALA A C 1
ATOM 753 O O . ALA A 1 92 ? -10.502 8.412 -5.203 1.00 96.00 92 ALA A O 1
ATOM 754 N N . GLY A 1 93 ? -8.355 8.412 -4.561 1.00 93.31 93 GLY A N 1
ATOM 755 C CA . GLY A 1 93 ? -8.592 9.080 -3.269 1.00 93.31 93 GLY A CA 1
ATOM 756 C C . GLY A 1 93 ? -9.559 8.352 -2.323 1.00 93.31 93 GLY A C 1
ATOM 757 O O . GLY A 1 93 ? -10.058 8.930 -1.361 1.00 93.31 93 GLY A O 1
ATOM 758 N N . THR A 1 94 ? -9.848 7.075 -2.586 1.00 95.88 94 THR A N 1
ATOM 759 C CA . THR A 1 94 ? -10.787 6.254 -1.793 1.00 95.88 94 THR A CA 1
ATOM 760 C C . THR A 1 94 ? -10.098 5.418 -0.718 1.00 95.88 94 THR A C 1
ATOM 762 O O . THR A 1 94 ? -10.773 4.770 0.086 1.00 95.88 94 THR A O 1
ATOM 765 N N . SER A 1 95 ? -8.764 5.422 -0.704 1.00 97.06 95 SER A N 1
ATOM 766 C CA . SER A 1 95 ? -7.949 4.658 0.238 1.00 97.06 95 SER A CA 1
ATOM 767 C C . SER A 1 95 ? -7.181 5.594 1.157 1.00 97.06 95 SER A C 1
ATOM 769 O O . SER A 1 95 ? -6.583 6.564 0.693 1.00 97.06 95 SER A O 1
ATOM 771 N N . SER A 1 96 ? -7.131 5.259 2.441 1.00 95.94 96 SER A N 1
ATOM 772 C CA . SER A 1 96 ? -6.220 5.910 3.386 1.00 95.94 96 SER A CA 1
ATOM 773 C C . SER A 1 96 ? -4.819 5.311 3.328 1.00 95.94 96 SER A C 1
ATOM 775 O O . SER A 1 96 ? -3.835 6.003 3.590 1.00 95.94 96 SER A O 1
ATOM 777 N N . ILE A 1 97 ? -4.731 4.034 2.944 1.00 97.56 97 ILE A N 1
ATOM 778 C CA . ILE A 1 97 ? -3.489 3.277 2.814 1.00 97.56 97 ILE A CA 1
ATOM 779 C C . ILE A 1 97 ? -3.496 2.514 1.488 1.00 97.56 97 ILE A C 1
ATOM 781 O O . ILE A 1 97 ? -4.482 1.857 1.139 1.00 97.56 97 ILE A O 1
ATOM 785 N N . VAL A 1 98 ? -2.374 2.561 0.775 1.00 98.12 98 VAL A N 1
ATOM 786 C CA . VAL A 1 98 ? -2.084 1.715 -0.385 1.00 98.12 98 VAL A CA 1
ATOM 787 C C . VAL A 1 98 ? -0.795 0.943 -0.112 1.00 98.12 98 VAL A C 1
ATOM 789 O O . VAL A 1 98 ? 0.263 1.536 0.077 1.00 98.12 98 VAL A O 1
ATOM 792 N N . LEU A 1 99 ? -0.888 -0.385 -0.087 1.00 97.19 99 LEU A N 1
ATOM 793 C CA . LEU A 1 99 ? 0.246 -1.303 0.019 1.00 97.19 99 LEU A CA 1
ATOM 794 C C . LEU A 1 99 ? 0.484 -1.930 -1.347 1.00 97.19 99 LEU A C 1
ATOM 796 O O . LEU A 1 99 ? -0.437 -2.520 -1.912 1.00 97.19 99 LEU A O 1
ATOM 800 N N . SER A 1 100 ? 1.694 -1.809 -1.882 1.00 96.25 100 SER A N 1
ATOM 801 C CA . SER A 1 100 ? 2.011 -2.293 -3.227 1.00 96.25 100 SER A CA 1
ATOM 802 C C . SER A 1 100 ? 3.274 -3.133 -3.232 1.00 96.25 100 SER A C 1
ATOM 804 O O . SER A 1 100 ? 4.305 -2.692 -2.738 1.00 96.25 100 SER A O 1
ATOM 806 N N . TRP A 1 101 ? 3.194 -4.319 -3.831 1.00 94.19 101 TRP A N 1
ATOM 807 C CA . TRP A 1 101 ? 4.342 -5.187 -4.077 1.00 94.19 101 TRP A CA 1
ATOM 808 C C . TRP A 1 101 ? 4.867 -4.938 -5.482 1.00 94.19 101 TRP A C 1
ATOM 810 O O . TRP A 1 101 ? 4.303 -5.446 -6.454 1.00 94.19 101 TRP A O 1
ATOM 820 N N . LEU A 1 102 ? 5.914 -4.128 -5.587 1.00 93.12 102 LEU A N 1
ATOM 821 C CA . LEU A 1 102 ? 6.490 -3.680 -6.851 1.00 93.12 102 LEU A CA 1
ATOM 822 C C . LEU A 1 102 ? 7.975 -4.045 -6.860 1.00 93.12 102 LEU A C 1
ATOM 824 O O . LEU A 1 102 ? 8.645 -3.933 -5.845 1.00 93.12 102 LEU A O 1
ATOM 828 N N . GLY A 1 103 ? 8.494 -4.474 -8.007 1.00 89.81 103 GLY A N 1
ATOM 829 C CA . GLY A 1 103 ? 9.936 -4.533 -8.243 1.00 89.81 103 GLY A CA 1
ATOM 830 C C . GLY A 1 103 ? 10.555 -3.135 -8.329 1.00 89.81 103 GLY A C 1
ATOM 831 O O . GLY A 1 103 ? 9.942 -2.139 -7.938 1.00 89.81 103 GLY A O 1
ATOM 832 N N . GLU A 1 104 ? 11.764 -3.047 -8.881 1.00 89.69 104 GLU A N 1
ATOM 833 C CA . GLU A 1 104 ? 12.449 -1.764 -9.042 1.00 89.69 104 GLU A CA 1
ATOM 834 C C . GLU A 1 104 ? 11.599 -0.750 -9.813 1.00 89.69 104 GLU A C 1
ATOM 836 O O . GLU A 1 104 ? 11.179 -0.977 -10.947 1.00 89.69 104 GLU A O 1
ATOM 841 N N . LEU A 1 105 ? 11.371 0.401 -9.185 1.00 91.31 105 LEU A N 1
ATOM 842 C CA . LEU A 1 105 ? 10.622 1.489 -9.789 1.00 91.31 105 LEU A CA 1
ATOM 843 C C . LEU A 1 105 ? 11.556 2.424 -10.542 1.00 91.31 105 LEU A C 1
ATOM 845 O O . LEU A 1 105 ? 12.499 2.973 -9.961 1.00 91.31 105 LEU A O 1
ATOM 849 N N . SER A 1 106 ? 11.211 2.724 -11.793 1.00 94.31 106 SER A N 1
ATOM 850 C CA . SER A 1 106 ? 11.860 3.815 -12.522 1.00 94.31 106 SER A CA 1
ATOM 851 C C . SER A 1 106 ? 11.712 5.150 -11.765 1.00 94.31 106 SER A C 1
ATOM 853 O O . SER A 1 106 ? 10.681 5.382 -11.120 1.00 94.31 106 SER A O 1
ATOM 855 N N . PRO A 1 107 ? 12.670 6.091 -11.883 1.00 95.19 107 PRO A N 1
ATOM 856 C CA . PRO A 1 107 ? 12.564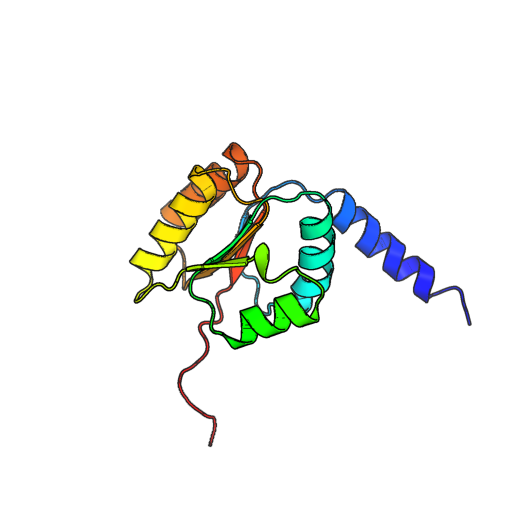 7.403 -11.237 1.00 95.19 107 PRO A CA 1
ATOM 857 C C . PRO A 1 107 ? 11.277 8.152 -11.608 1.00 95.19 107 PRO A C 1
ATOM 859 O O . PRO A 1 107 ? 10.655 8.810 -10.772 1.00 95.19 107 PRO A O 1
ATOM 862 N N . ARG A 1 108 ? 10.831 7.999 -12.863 1.00 96.50 108 ARG A N 1
ATOM 863 C CA . ARG A 1 108 ? 9.567 8.562 -13.346 1.00 96.50 108 ARG A CA 1
ATOM 864 C C . ARG A 1 108 ? 8.373 7.973 -12.598 1.00 96.50 108 ARG A C 1
ATOM 866 O O . ARG A 1 108 ? 7.488 8.730 -12.206 1.00 96.50 108 ARG A O 1
ATOM 873 N N . MET A 1 109 ? 8.335 6.655 -12.407 1.00 96.00 109 MET A N 1
ATOM 874 C CA . MET A 1 109 ? 7.236 6.011 -11.690 1.00 96.00 109 MET A CA 1
ATOM 875 C C . MET A 1 109 ? 7.229 6.404 -10.211 1.00 96.00 109 MET A C 1
ATOM 877 O O . MET A 1 109 ? 6.189 6.817 -9.706 1.00 96.00 109 MET A O 1
ATOM 881 N N . GLN A 1 110 ? 8.388 6.403 -9.543 1.00 95.69 110 GLN A N 1
ATOM 882 C CA . GLN A 1 110 ? 8.496 6.858 -8.150 1.00 95.69 110 GLN A CA 1
ATOM 883 C C . GLN A 1 110 ? 7.941 8.274 -7.968 1.00 95.69 110 GLN A C 1
ATOM 885 O O . GLN A 1 110 ? 7.145 8.523 -7.062 1.00 95.69 110 GLN A O 1
ATOM 890 N N . GLN A 1 111 ? 8.306 9.199 -8.862 1.00 96.69 111 GLN A N 1
ATOM 891 C CA . GLN A 1 111 ? 7.812 10.571 -8.797 1.00 96.69 111 GLN A CA 1
ATOM 892 C C . GLN A 1 111 ? 6.293 10.656 -9.017 1.00 96.69 111 GLN A C 1
ATOM 894 O O . GLN A 1 111 ? 5.622 11.408 -8.308 1.00 96.69 111 GLN A O 1
ATOM 899 N N . ARG A 1 112 ? 5.732 9.873 -9.950 1.00 96.81 112 ARG A N 1
ATOM 900 C CA . ARG A 1 112 ? 4.277 9.819 -10.183 1.00 96.81 112 ARG A CA 1
ATOM 901 C C . ARG A 1 112 ? 3.525 9.323 -8.955 1.00 96.81 112 ARG A C 1
ATOM 903 O O . ARG A 1 112 ? 2.598 9.995 -8.511 1.00 96.81 112 ARG A O 1
ATOM 910 N N . LEU A 1 113 ? 3.959 8.208 -8.367 1.00 96.75 113 LEU A N 1
ATOM 911 C CA . LEU A 1 113 ? 3.331 7.651 -7.166 1.00 96.75 113 LEU A CA 1
ATOM 912 C C . LEU A 1 113 ? 3.433 8.616 -5.979 1.00 96.75 113 LEU A C 1
ATOM 914 O O . LEU A 1 113 ? 2.455 8.825 -5.263 1.00 96.75 113 LEU A O 1
ATOM 918 N N . LYS A 1 114 ? 4.583 9.282 -5.812 1.00 96.19 114 LYS A N 1
ATOM 919 C CA . LYS A 1 114 ? 4.782 10.306 -4.777 1.00 96.19 114 LYS A CA 1
ATOM 920 C C . LYS A 1 114 ? 3.810 11.474 -4.934 1.00 96.19 114 LYS A C 1
ATOM 922 O O . LYS A 1 114 ? 3.224 11.926 -3.952 1.00 96.19 114 LYS A O 1
ATOM 927 N N . MET A 1 115 ? 3.633 11.972 -6.157 1.00 96.44 115 MET A N 1
ATOM 928 C CA . MET A 1 115 ? 2.687 13.053 -6.433 1.00 96.44 115 MET A CA 1
ATOM 929 C C . MET A 1 115 ? 1.240 12.607 -6.211 1.00 96.44 115 MET A C 1
ATOM 931 O O . MET A 1 115 ? 0.490 13.335 -5.565 1.00 96.44 115 MET A O 1
ATOM 935 N N . ALA A 1 116 ? 0.869 11.411 -6.677 1.00 96.31 116 ALA A N 1
ATOM 936 C CA . ALA A 1 116 ? -0.470 10.861 -6.488 1.00 96.31 116 ALA A CA 1
ATOM 937 C C . ALA A 1 116 ? -0.813 10.710 -4.995 1.00 96.31 116 ALA A C 1
ATOM 939 O O . ALA A 1 116 ? -1.836 11.231 -4.564 1.00 96.31 116 ALA A O 1
ATOM 940 N N . SER A 1 117 ? 0.085 10.119 -4.196 1.00 95.12 117 SER A N 1
ATOM 941 C CA . SER A 1 117 ? -0.055 9.986 -2.735 1.00 95.12 117 SER A CA 1
ATOM 942 C C . SER A 1 117 ? -0.228 11.336 -2.034 1.00 95.12 117 SER A C 1
ATOM 944 O O . SER A 1 117 ? -1.096 11.482 -1.171 1.00 95.12 117 SER A O 1
ATOM 946 N N . LYS A 1 118 ? 0.546 12.354 -2.436 1.00 93.75 118 LYS A N 1
ATOM 947 C CA . LYS A 1 118 ? 0.431 13.703 -1.869 1.00 93.75 118 LYS A CA 1
ATOM 948 C C . LYS A 1 118 ? -0.914 14.352 -2.201 1.00 93.75 118 LYS A C 1
ATOM 950 O O . LYS A 1 118 ? -1.517 14.977 -1.333 1.00 93.75 118 LYS A O 1
ATOM 955 N N . VAL A 1 119 ? -1.373 14.232 -3.446 1.00 94.06 119 VAL A N 1
ATOM 956 C CA . VAL A 1 119 ? -2.651 14.811 -3.890 1.00 94.06 119 VAL A CA 1
ATOM 957 C C . VAL A 1 119 ? -3.826 14.134 -3.190 1.00 94.06 119 VAL A C 1
ATOM 959 O O . VAL A 1 119 ? -4.741 14.819 -2.745 1.00 94.06 119 VAL A O 1
ATOM 962 N N . SER A 1 120 ? -3.784 12.811 -3.047 1.00 94.25 120 SER A N 1
ATOM 963 C CA . SER A 1 120 ? -4.863 12.034 -2.439 1.00 94.25 120 SER A CA 1
ATOM 964 C C . SER A 1 120 ? -4.817 11.980 -0.911 1.00 94.25 120 SER A C 1
ATOM 966 O O . SER A 1 120 ? -5.740 11.443 -0.305 1.00 94.25 120 SER A O 1
ATOM 968 N N . GLN A 1 121 ? -3.756 12.513 -0.288 1.00 93.81 121 GLN A N 1
ATOM 969 C CA . GLN A 1 121 ? -3.489 12.385 1.150 1.00 93.8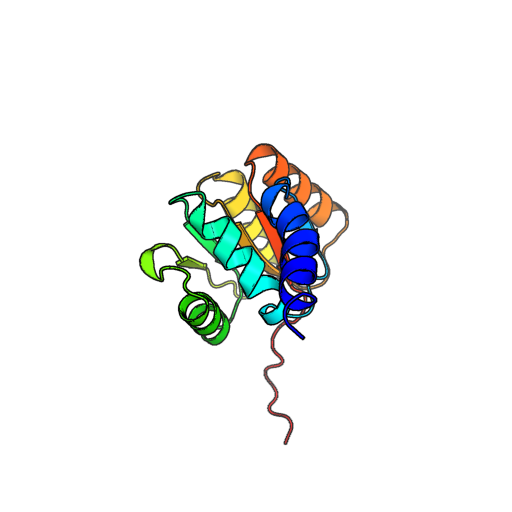1 121 GLN A CA 1
ATOM 970 C C . GLN A 1 121 ? -3.500 10.914 1.611 1.00 93.81 121 GLN A C 1
ATOM 972 O O . GLN A 1 121 ? -3.982 10.580 2.691 1.00 93.81 121 GLN A O 1
ATOM 977 N N . THR A 1 122 ? -2.951 10.022 0.782 1.00 95.81 122 THR A N 1
ATOM 978 C CA . THR A 1 122 ? -2.916 8.574 1.030 1.00 95.81 122 THR A CA 1
ATOM 979 C C . THR A 1 122 ? -1.521 8.135 1.452 1.00 95.81 122 THR A C 1
ATOM 981 O O . THR A 1 122 ? -0.538 8.475 0.791 1.00 95.81 122 THR A O 1
ATOM 984 N N . HIS A 1 123 ? -1.419 7.323 2.504 1.00 96.19 123 HIS A N 1
ATOM 985 C CA . HIS A 1 123 ? -0.164 6.660 2.861 1.00 96.19 123 HIS A CA 1
ATOM 986 C C . HIS A 1 123 ? 0.136 5.539 1.865 1.00 96.19 123 HIS A C 1
ATOM 988 O O . HIS A 1 123 ? -0.659 4.609 1.725 1.00 96.19 123 HIS A O 1
ATOM 994 N N . SER A 1 124 ? 1.268 5.617 1.172 1.00 96.69 124 SER A N 1
ATOM 995 C CA . SER A 1 124 ? 1.659 4.629 0.168 1.00 96.69 124 SER A CA 1
ATOM 996 C C . SER A 1 124 ? 2.924 3.910 0.609 1.00 96.69 124 SER A C 1
ATOM 998 O O . SER A 1 124 ? 3.955 4.550 0.781 1.00 96.69 124 SER A O 1
ATOM 1000 N N . PHE A 1 125 ? 2.866 2.587 0.727 1.00 95.88 125 PHE A N 1
ATOM 1001 C CA . PHE A 1 125 ? 4.015 1.749 1.066 1.00 95.88 125 PHE A CA 1
ATOM 1002 C C . PHE A 1 125 ? 4.330 0.823 -0.107 1.00 95.88 125 PHE A C 1
ATOM 1004 O O . PHE A 1 125 ? 3.460 0.072 -0.560 1.00 95.88 125 PHE A O 1
ATOM 1011 N N . VAL A 1 126 ? 5.565 0.884 -0.601 1.00 94.69 126 VAL A N 1
ATOM 1012 C CA . VAL A 1 126 ? 6.069 0.018 -1.670 1.00 94.69 126 VAL A CA 1
ATOM 1013 C C . VAL A 1 126 ? 7.031 -1.000 -1.075 1.00 94.69 126 VAL A C 1
ATOM 1015 O O . VAL A 1 126 ? 8.075 -0.644 -0.520 1.00 94.69 126 VAL A O 1
ATOM 1018 N N . LEU A 1 127 ? 6.649 -2.269 -1.201 1.00 92.69 127 LEU A N 1
ATOM 1019 C CA . LEU A 1 127 ? 7.417 -3.425 -0.771 1.00 92.69 127 LEU A CA 1
ATOM 1020 C C . LEU A 1 127 ? 8.055 -4.098 -1.986 1.00 92.69 127 LEU A C 1
ATOM 1022 O O . LEU A 1 127 ? 7.374 -4.348 -2.982 1.00 92.69 127 LEU A O 1
ATOM 1026 N N . ASN A 1 128 ? 9.348 -4.404 -1.876 1.00 83.25 128 ASN A N 1
ATOM 1027 C CA . ASN A 1 128 ? 10.134 -4.964 -2.982 1.00 83.25 128 ASN A CA 1
ATOM 1028 C C . ASN A 1 128 ? 10.226 -6.492 -2.945 1.00 83.25 128 ASN A C 1
ATOM 1030 O O . ASN A 1 128 ? 10.628 -7.101 -3.936 1.00 83.25 128 ASN A O 1
ATOM 1034 N N . ASP A 1 129 ? 9.875 -7.112 -1.816 1.00 71.38 129 ASP A N 1
ATOM 1035 C CA . ASP A 1 129 ? 9.966 -8.558 -1.667 1.00 71.38 129 ASP A CA 1
ATOM 1036 C C . ASP A 1 129 ? 8.811 -9.227 -2.410 1.00 71.38 129 ASP A C 1
ATOM 1038 O O . ASP A 1 129 ? 7.716 -9.439 -1.883 1.00 71.38 129 ASP A O 1
ATOM 1042 N N . LEU A 1 130 ? 9.031 -9.489 -3.696 1.00 60.75 130 LEU A N 1
ATOM 1043 C CA . LEU A 1 130 ? 8.168 -10.379 -4.443 1.00 60.75 130 LEU A CA 1
ATOM 1044 C C . LEU A 1 130 ? 8.402 -11.781 -3.893 1.00 60.75 130 LEU A C 1
ATOM 1046 O O . LEU A 1 130 ? 9.514 -12.288 -4.021 1.00 60.75 130 LEU A O 1
ATOM 1050 N N . PRO A 1 131 ? 7.383 -12.417 -3.298 1.00 51.16 131 PRO A N 1
ATOM 1051 C CA . PRO A 1 131 ? 7.574 -13.701 -2.658 1.00 51.16 131 PRO A CA 1
ATOM 1052 C C . PRO A 1 131 ? 8.108 -14.685 -3.689 1.00 51.16 131 PRO A C 1
ATOM 1054 O O . PRO A 1 131 ? 7.460 -14.931 -4.711 1.00 51.16 131 PRO A O 1
ATOM 1057 N N . SER A 1 132 ? 9.306 -15.210 -3.433 1.00 46.19 132 SER A N 1
ATOM 1058 C CA . SER A 1 132 ? 9.922 -16.193 -4.309 1.00 46.19 132 SER A CA 1
ATOM 1059 C C . SER A 1 132 ? 8.965 -17.380 -4.468 1.00 46.19 132 SER A C 1
ATOM 1061 O O . SER A 1 132 ? 8.498 -17.911 -3.456 1.00 46.19 132 SER A O 1
ATOM 1063 N N . PRO A 1 133 ? 8.679 -17.846 -5.693 1.00 51.34 133 PRO A N 1
ATOM 1064 C CA . PRO A 1 133 ? 7.856 -19.036 -5.894 1.00 51.34 133 PRO A CA 1
ATOM 1065 C C . PRO A 1 133 ? 8.569 -20.334 -5.477 1.00 51.34 133 PRO A C 1
ATOM 1067 O O . PRO A 1 133 ? 7.968 -21.404 -5.538 1.00 51.34 133 PRO A O 1
ATOM 1070 N N . THR A 1 134 ? 9.838 -20.268 -5.071 1.00 42.34 134 THR A N 1
ATOM 1071 C CA . THR A 1 134 ? 10.657 -21.446 -4.796 1.00 42.34 134 THR A CA 1
ATOM 1072 C C . THR A 1 134 ? 10.607 -21.806 -3.309 1.00 42.34 134 THR A C 1
ATOM 1074 O O . THR A 1 134 ? 11.059 -21.007 -2.487 1.00 42.34 134 THR A O 1
ATOM 1077 N N . PRO A 1 135 ? 10.108 -22.996 -2.925 1.00 46.19 135 PRO A N 1
ATOM 1078 C CA . PRO A 1 135 ? 10.404 -23.527 -1.606 1.00 46.19 135 PRO A CA 1
ATOM 1079 C C . PRO A 1 135 ? 11.914 -23.777 -1.536 1.00 46.19 135 PRO A C 1
ATOM 1081 O O . PRO A 1 135 ? 12.475 -24.446 -2.405 1.00 46.19 135 PRO A O 1
ATOM 1084 N N . LEU A 1 136 ? 12.577 -23.206 -0.529 1.00 44.84 136 LEU A N 1
ATOM 1085 C CA . LEU A 1 136 ? 13.913 -23.642 -0.131 1.00 44.84 136 LEU A CA 1
ATOM 1086 C C . LEU A 1 136 ? 13.773 -25.100 0.337 1.00 44.84 136 LEU A C 1
ATOM 1088 O O . LEU A 1 136 ? 13.214 -25.350 1.405 1.00 44.84 136 LEU A O 1
ATOM 1092 N N . HIS 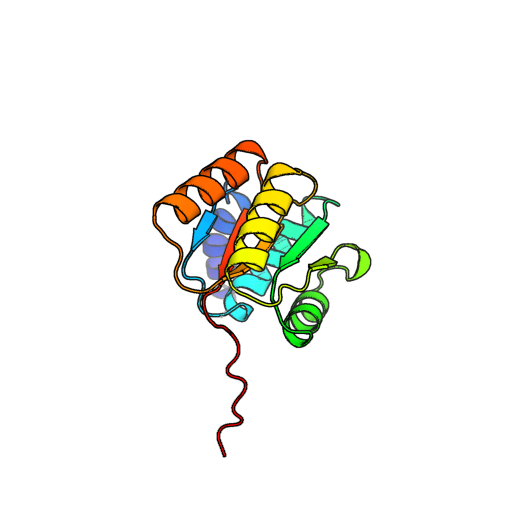A 1 137 ? 14.172 -26.033 -0.530 1.00 44.69 137 HIS A N 1
ATOM 1093 C CA . HIS A 1 137 ? 14.352 -27.452 -0.224 1.00 44.69 137 HIS A CA 1
ATOM 1094 C C . HIS A 1 137 ? 15.692 -27.681 0.472 1.00 44.69 137 HIS A C 1
ATOM 1096 O O . HIS A 1 137 ? 16.674 -27.010 0.080 1.00 44.69 137 HIS A O 1
#

InterPro domains:
  IPR027417 P-loop containing nucleoside triphosphate hydrolase [G3DSA:3.40.50.300] (22-128)
  IPR027417 P-loop containing nucleoside triphosphate hydrolase [SSF52540] (26-128)

Organism: NCBI:txid1381080